Protein AF-A0A6G4ZT87-F1 (afdb_monomer_lite)

Structure (mmCIF, N/CA/C/O backbone):
data_AF-A0A6G4ZT87-F1
#
_entry.id   AF-A0A6G4ZT87-F1
#
loop_
_atom_site.group_PDB
_atom_site.id
_atom_site.type_symbol
_atom_site.label_atom_id
_atom_site.label_alt_id
_atom_site.label_comp_id
_atom_site.label_asym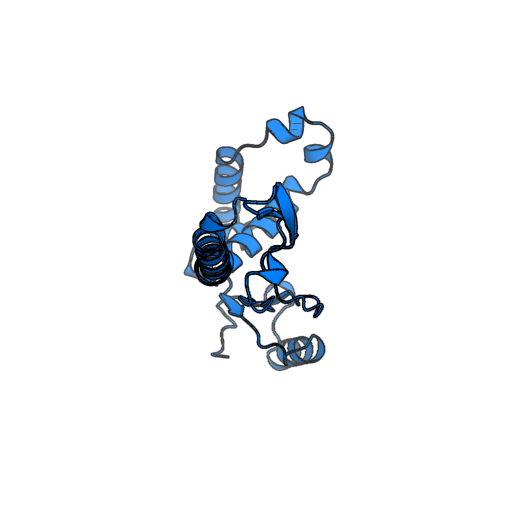_id
_atom_site.label_entity_id
_atom_site.label_seq_id
_atom_site.pdbx_PDB_ins_code
_atom_site.Cartn_x
_atom_site.Cartn_y
_atom_site.Cartn_z
_atom_site.occupancy
_atom_site.B_iso_or_equiv
_atom_site.auth_seq_id
_atom_site.auth_comp_id
_atom_site.auth_asym_id
_atom_site.auth_atom_id
_atom_site.pdbx_PDB_model_num
ATOM 1 N N . VAL A 1 1 ? 19.384 3.084 -23.681 1.00 91.00 1 VAL A N 1
ATOM 2 C CA . VAL A 1 1 ? 19.737 1.640 -23.726 1.00 91.00 1 VAL A CA 1
ATOM 3 C C . VAL A 1 1 ? 20.223 1.315 -25.130 1.00 91.00 1 VAL A C 1
ATOM 5 O O . VAL A 1 1 ? 19.782 1.986 -26.050 1.00 91.00 1 VAL A O 1
ATOM 8 N N . GLU A 1 2 ? 21.162 0.391 -25.319 1.00 93.62 2 GLU A N 1
ATOM 9 C CA . GLU A 1 2 ? 21.566 -0.027 -26.675 1.00 93.62 2 GLU A CA 1
ATOM 10 C C . GLU A 1 2 ? 20.474 -0.873 -27.343 1.00 93.62 2 GLU A C 1
ATOM 12 O O . GLU A 1 2 ? 19.731 -1.564 -26.649 1.00 93.62 2 GLU A O 1
ATOM 17 N N . GLU A 1 3 ? 20.384 -0.851 -28.677 1.00 91.56 3 GLU A N 1
ATOM 18 C CA . GLU A 1 3 ? 19.342 -1.572 -29.435 1.00 91.56 3 GLU A CA 1
ATOM 19 C C . GLU A 1 3 ? 19.207 -3.061 -29.054 1.00 91.56 3 GLU A C 1
ATOM 21 O O . GLU A 1 3 ? 18.096 -3.557 -28.889 1.00 91.56 3 GLU A O 1
ATOM 26 N N . ASN A 1 4 ? 20.320 -3.756 -28.794 1.00 92.12 4 ASN A N 1
ATOM 27 C CA . ASN A 1 4 ? 20.319 -5.180 -28.432 1.00 92.12 4 ASN A CA 1
ATOM 28 C C . ASN A 1 4 ? 19.741 -5.457 -27.027 1.00 92.12 4 ASN A C 1
ATOM 30 O O . ASN A 1 4 ? 19.467 -6.604 -26.686 1.00 92.12 4 ASN A O 1
ATOM 34 N N . GLY A 1 5 ? 19.568 -4.424 -26.197 1.00 93.25 5 GLY A N 1
ATOM 35 C CA . GLY A 1 5 ? 19.014 -4.532 -24.846 1.00 93.25 5 GLY A CA 1
ATOM 36 C C . GLY A 1 5 ? 17.486 -4.456 -24.780 1.00 93.25 5 GLY A C 1
ATOM 37 O O . GLY A 1 5 ? 16.936 -4.543 -23.681 1.00 93.25 5 GLY A O 1
ATOM 38 N N . ILE A 1 6 ? 16.795 -4.284 -25.916 1.00 92.25 6 ILE A N 1
ATOM 39 C CA . ILE A 1 6 ? 15.341 -4.058 -25.955 1.00 92.25 6 ILE A CA 1
ATOM 40 C C . ILE A 1 6 ? 14.557 -5.198 -25.286 1.00 92.25 6 ILE A C 1
ATOM 42 O O . ILE A 1 6 ? 13.714 -4.932 -24.432 1.00 92.25 6 ILE A O 1
ATOM 46 N N . ALA A 1 7 ? 14.920 -6.456 -25.557 1.00 92.31 7 ALA A N 1
ATOM 47 C CA . ALA A 1 7 ? 14.261 -7.631 -24.982 1.00 92.31 7 ALA A CA 1
ATOM 48 C C . ALA A 1 7 ? 14.392 -7.684 -23.447 1.00 92.31 7 ALA A C 1
ATOM 50 O O . ALA A 1 7 ? 13.459 -8.062 -22.737 1.00 92.31 7 ALA A O 1
ATOM 51 N N . SER A 1 8 ? 15.528 -7.240 -22.902 1.00 95.00 8 SER A N 1
ATOM 52 C CA . SER A 1 8 ? 15.719 -7.132 -21.451 1.00 95.00 8 SER A CA 1
ATOM 53 C C . SER A 1 8 ? 14.843 -6.032 -20.846 1.00 95.00 8 SER A C 1
ATOM 55 O O . SER A 1 8 ? 14.293 -6.205 -19.757 1.00 95.00 8 SER A O 1
ATOM 57 N N . CYS A 1 9 ? 14.673 -4.905 -21.544 1.00 93.69 9 CYS A N 1
ATOM 58 C CA . CYS A 1 9 ? 13.767 -3.837 -21.115 1.00 93.69 9 CYS A CA 1
ATOM 59 C C . CYS A 1 9 ? 12.300 -4.280 -21.138 1.00 93.69 9 CYS A C 1
ATOM 61 O O . CYS A 1 9 ? 11.551 -3.971 -20.211 1.00 93.69 9 CYS A O 1
ATOM 63 N N . GLU A 1 10 ? 11.899 -5.028 -22.160 1.00 92.69 10 GLU A N 1
ATOM 64 C CA . GLU A 1 10 ? 10.576 -5.642 -22.272 1.00 92.69 10 GLU A CA 1
ATOM 65 C C . GLU A 1 10 ? 10.291 -6.607 -21.117 1.00 92.69 10 GLU A C 1
ATOM 67 O O . GLU A 1 10 ? 9.264 -6.492 -20.438 1.00 92.69 10 GLU A O 1
ATOM 72 N N . ALA A 1 11 ? 11.234 -7.508 -20.832 1.00 94.25 11 ALA A N 1
ATOM 73 C CA . ALA A 1 11 ? 11.142 -8.425 -19.703 1.00 94.25 11 ALA A CA 1
ATOM 74 C C . ALA A 1 11 ? 11.025 -7.674 -18.366 1.00 94.25 11 ALA A C 1
ATOM 76 O O . ALA A 1 11 ? 10.188 -8.020 -17.530 1.00 94.25 11 ALA A O 1
ATOM 77 N N . LEU A 1 12 ? 11.805 -6.603 -18.176 1.00 93.06 12 LEU A N 1
ATOM 78 C CA . LEU A 1 12 ? 11.729 -5.754 -16.986 1.00 93.06 12 LEU A CA 1
ATOM 79 C C . LEU A 1 12 ? 10.366 -5.055 -16.857 1.00 93.06 12 LEU A C 1
ATOM 81 O O . LEU A 1 12 ? 9.800 -5.008 -15.761 1.00 93.06 12 LEU A O 1
ATOM 85 N N . LEU A 1 13 ? 9.818 -4.531 -17.957 1.00 91.56 13 LEU A N 1
ATOM 86 C CA . LEU A 1 13 ? 8.506 -3.882 -17.976 1.00 91.56 13 LEU A CA 1
ATOM 87 C C . LEU A 1 13 ? 7.399 -4.867 -17.557 1.00 91.56 13 LEU A C 1
ATOM 89 O O . LEU A 1 13 ? 6.567 -4.538 -16.704 1.00 91.56 13 LEU A O 1
ATOM 93 N N . LEU A 1 14 ? 7.430 -6.095 -18.085 1.00 92.25 14 LEU A N 1
ATOM 94 C CA . LEU A 1 14 ? 6.513 -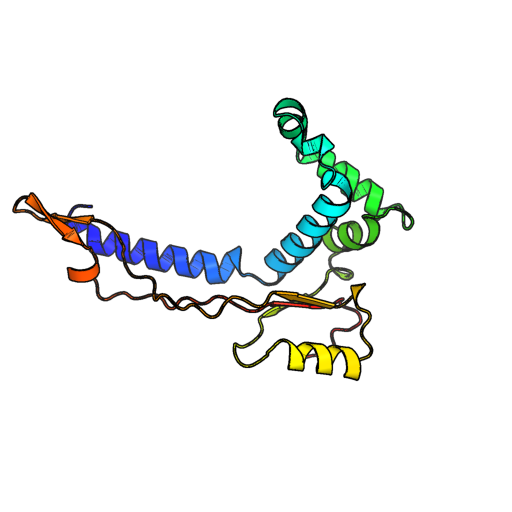7.171 -17.699 1.00 92.25 14 LEU A CA 1
ATOM 95 C C . LEU A 1 14 ? 6.689 -7.588 -16.233 1.00 92.25 14 LEU A C 1
ATOM 97 O O . LEU A 1 14 ? 5.702 -7.694 -15.501 1.00 92.25 14 LEU A O 1
ATOM 101 N N . ALA A 1 15 ? 7.929 -7.766 -15.773 1.00 94.31 15 ALA A N 1
ATOM 102 C CA . ALA A 1 15 ? 8.224 -8.103 -14.382 1.00 94.31 15 ALA A CA 1
ATOM 103 C C . ALA A 1 15 ? 7.669 -7.041 -13.418 1.00 94.31 15 ALA A C 1
ATOM 105 O O . ALA A 1 15 ? 6.982 -7.374 -12.448 1.00 94.31 15 ALA A O 1
ATOM 106 N N . ARG A 1 16 ? 7.869 -5.752 -13.726 1.00 91.00 16 ARG A N 1
ATOM 107 C CA . ARG A 1 16 ? 7.308 -4.633 -12.953 1.00 91.00 16 ARG A CA 1
ATOM 108 C C . ARG A 1 16 ? 5.782 -4.691 -12.893 1.00 91.00 16 ARG A C 1
ATOM 110 O O . ARG A 1 16 ? 5.206 -4.483 -11.824 1.00 91.00 16 ARG A O 1
ATOM 117 N N . HIS A 1 17 ? 5.116 -4.992 -14.008 1.00 90.06 17 HIS A N 1
ATOM 118 C CA . HIS A 1 17 ? 3.661 -5.146 -14.024 1.00 90.06 17 HIS A CA 1
ATOM 119 C C . HIS A 1 17 ? 3.187 -6.293 -13.128 1.00 90.06 17 HIS A C 1
ATOM 121 O O . HIS A 1 17 ? 2.244 -6.117 -12.349 1.00 90.06 17 HIS A O 1
ATOM 127 N N . PHE A 1 18 ? 3.845 -7.452 -13.190 1.00 91.56 18 PHE A N 1
ATOM 128 C CA . PHE A 1 18 ? 3.479 -8.579 -12.340 1.00 91.56 18 PHE A CA 1
ATOM 129 C C . PHE A 1 18 ? 3.724 -8.294 -10.859 1.00 91.56 18 PHE A C 1
ATOM 131 O O . PHE A 1 18 ? 2.843 -8.600 -10.058 1.00 91.56 18 PHE A O 1
ATOM 138 N N . MET A 1 19 ? 4.827 -7.637 -10.496 1.00 92.38 19 MET A N 1
ATOM 139 C CA . MET A 1 19 ? 5.080 -7.195 -9.118 1.00 92.38 19 MET A CA 1
ATOM 140 C C . MET A 1 19 ? 3.986 -6.248 -8.619 1.00 92.38 19 MET A C 1
ATOM 142 O O . MET A 1 19 ? 3.417 -6.472 -7.547 1.00 92.38 19 MET A O 1
ATOM 146 N N . GLN A 1 20 ? 3.604 -5.254 -9.431 1.00 88.94 20 GLN A N 1
ATOM 147 C CA . GLN A 1 20 ? 2.492 -4.362 -9.103 1.00 88.94 20 GLN A CA 1
ATOM 148 C C . GLN A 1 20 ? 1.206 -5.142 -8.856 1.00 88.94 20 GLN A C 1
ATOM 150 O O . GLN A 1 20 ? 0.544 -4.936 -7.843 1.00 88.94 20 GLN A O 1
ATOM 155 N N . ARG A 1 21 ? 0.852 -6.063 -9.751 1.00 87.75 21 ARG A N 1
ATOM 156 C CA . ARG A 1 21 ? -0.409 -6.802 -9.669 1.00 87.75 21 ARG A CA 1
ATOM 157 C C . ARG A 1 21 ? -0.439 -7.838 -8.542 1.00 87.75 21 ARG A C 1
ATOM 159 O O . ARG A 1 21 ? -1.502 -8.046 -7.962 1.00 87.75 21 ARG A O 1
ATOM 166 N N . ARG A 1 22 ? 0.671 -8.535 -8.291 1.00 90.44 22 ARG A N 1
ATOM 167 C CA . ARG A 1 22 ? 0.730 -9.710 -7.405 1.00 90.44 22 ARG A CA 1
ATOM 168 C C . ARG A 1 22 ? 1.182 -9.383 -5.989 1.00 90.44 22 ARG A C 1
ATOM 170 O O . ARG A 1 22 ? 0.730 -10.059 -5.077 1.00 90.44 22 ARG A O 1
ATOM 177 N N . VAL A 1 23 ? 2.039 -8.378 -5.817 1.00 91.50 23 VAL A N 1
ATOM 178 C CA . VAL A 1 23 ? 2.614 -8.020 -4.514 1.00 91.50 23 VAL A CA 1
ATOM 179 C C . VAL A 1 23 ? 1.991 -6.723 -4.009 1.00 91.50 23 VAL A C 1
ATOM 181 O O . VAL A 1 23 ? 1.288 -6.729 -3.003 1.00 91.50 23 VAL A O 1
ATOM 184 N N . TYR A 1 24 ? 2.161 -5.617 -4.738 1.00 88.94 24 TYR A N 1
ATOM 185 C CA . TYR A 1 24 ? 1.735 -4.297 -4.250 1.00 88.94 24 TYR A CA 1
ATOM 186 C C . TYR A 1 24 ? 0.212 -4.108 -4.233 1.00 88.94 24 TYR A C 1
ATOM 188 O O . TYR A 1 24 ? -0.323 -3.389 -3.395 1.00 88.94 24 TYR A O 1
ATOM 196 N N . GLN A 1 25 ? -0.503 -4.761 -5.149 1.00 89.56 25 GLN A N 1
ATOM 197 C CA . GLN A 1 25 ? -1.969 -4.762 -5.214 1.00 89.56 25 GLN A CA 1
ATOM 198 C C . GLN A 1 25 ? -2.576 -6.025 -4.589 1.00 89.56 25 GLN A C 1
ATOM 200 O O . GLN A 1 25 ? -3.718 -6.375 -4.895 1.00 89.56 25 GLN A O 1
ATOM 205 N N . TYR A 1 26 ? -1.825 -6.739 -3.748 1.00 92.56 26 TYR A N 1
ATOM 206 C CA . TYR A 1 26 ? -2.366 -7.877 -3.019 1.00 92.56 26 TYR A CA 1
ATOM 207 C C . TYR A 1 26 ? -3.366 -7.391 -1.952 1.00 92.56 26 TYR A C 1
ATOM 209 O O . TYR A 1 26 ? -3.011 -6.504 -1.170 1.00 92.56 26 TYR A O 1
ATOM 217 N N . PRO A 1 27 ? -4.588 -7.957 -1.872 1.00 93.06 27 PRO A N 1
ATOM 218 C CA . PRO A 1 27 ? -5.626 -7.528 -0.931 1.00 93.06 27 PRO A CA 1
ATOM 219 C C . PRO A 1 27 ? -5.143 -7.359 0.510 1.00 93.06 27 PRO A C 1
ATOM 221 O O . PRO A 1 27 ? -5.359 -6.324 1.133 1.00 93.06 27 PRO A O 1
ATOM 224 N N . THR A 1 28 ? -4.410 -8.340 1.036 1.00 93.06 28 THR A N 1
ATOM 225 C CA . THR A 1 28 ? -3.926 -8.272 2.417 1.00 93.06 28 THR A CA 1
ATOM 226 C C . THR A 1 28 ? -2.938 -7.125 2.618 1.00 93.06 28 THR A C 1
ATOM 228 O O . THR A 1 28 ? -3.036 -6.423 3.619 1.00 93.06 28 THR A O 1
ATOM 231 N N . ALA A 1 29 ? -2.024 -6.896 1.668 1.00 93.50 29 ALA A N 1
ATOM 232 C CA . ALA A 1 29 ? -1.074 -5.786 1.742 1.00 93.50 29 ALA A CA 1
ATOM 233 C C . ALA A 1 29 ? -1.802 -4.434 1.708 1.00 93.50 29 ALA A C 1
ATOM 235 O O . ALA A 1 29 ? -1.484 -3.545 2.490 1.00 93.50 29 ALA A O 1
ATOM 236 N N . ARG A 1 30 ? -2.840 -4.309 0.872 1.00 94.31 30 ARG A N 1
ATOM 237 C CA . ARG A 1 30 ? -3.685 -3.109 0.800 1.00 94.31 30 ARG A CA 1
ATOM 238 C C . ARG A 1 30 ? -4.436 -2.849 2.102 1.00 94.31 30 ARG A C 1
ATOM 240 O O . ARG A 1 30 ? -4.432 -1.717 2.563 1.00 94.31 30 ARG A O 1
ATOM 247 N N . ALA A 1 31 ? -5.013 -3.879 2.722 1.00 94.94 31 ALA A N 1
ATOM 248 C CA . ALA A 1 31 ? -5.662 -3.748 4.027 1.00 94.94 31 ALA A CA 1
ATOM 249 C C . ALA A 1 31 ? -4.681 -3.290 5.123 1.00 94.94 31 ALA A C 1
ATOM 251 O O . ALA A 1 31 ? -5.015 -2.424 5.927 1.00 94.94 31 ALA A O 1
ATOM 252 N N . TYR A 1 32 ? -3.451 -3.820 5.129 1.00 95.25 32 TYR A N 1
ATOM 253 C CA . TYR A 1 32 ? -2.397 -3.352 6.034 1.00 95.25 32 TYR A CA 1
ATOM 254 C C . TYR A 1 32 ? -2.040 -1.885 5.788 1.00 95.25 32 TYR A C 1
ATOM 256 O O . TYR A 1 32 ? -2.030 -1.101 6.731 1.00 95.25 32 TYR A O 1
ATOM 264 N N . SER A 1 33 ? -1.782 -1.498 4.535 1.00 95.56 33 SER A N 1
ATOM 265 C CA . SER A 1 33 ? -1.477 -0.106 4.192 1.00 95.56 33 SER A CA 1
ATOM 266 C C . SER A 1 33 ? -2.618 0.842 4.562 1.00 95.56 33 SER A C 1
ATOM 268 O O . SER A 1 33 ? -2.347 1.930 5.054 1.00 95.56 33 SER A O 1
ATOM 270 N N . PHE A 1 34 ? -3.872 0.423 4.376 1.00 95.88 34 PHE A N 1
ATOM 271 C CA . PHE A 1 34 ? -5.057 1.196 4.746 1.00 95.88 34 PHE A CA 1
ATOM 272 C C . PHE A 1 34 ? -5.105 1.495 6.250 1.00 95.88 34 PHE A C 1
ATOM 274 O O . PHE A 1 34 ? -5.173 2.660 6.641 1.00 95.88 34 PHE A O 1
ATOM 281 N N . HIS A 1 35 ? -5.007 0.466 7.097 1.00 96.56 35 HIS A N 1
ATOM 282 C CA . HIS A 1 35 ? -5.018 0.664 8.549 1.00 96.56 35 HIS A CA 1
ATOM 283 C C . HIS A 1 35 ? -3.771 1.396 9.044 1.00 96.56 35 HIS A C 1
ATOM 285 O O . HIS A 1 35 ? -3.872 2.248 9.920 1.00 96.56 35 HIS A O 1
ATOM 291 N N . MET A 1 36 ? -2.600 1.110 8.466 1.00 96.75 36 MET A N 1
ATOM 292 C CA . MET A 1 36 ? -1.362 1.787 8.847 1.00 96.75 36 MET A CA 1
ATOM 293 C C . MET A 1 36 ? -1.425 3.278 8.515 1.00 96.75 36 MET A C 1
ATOM 295 O O . MET A 1 36 ? -1.098 4.091 9.367 1.00 96.75 36 MET A O 1
ATOM 299 N N . ALA A 1 37 ? -1.895 3.660 7.324 1.00 95.50 37 ALA A N 1
ATOM 300 C CA . ALA A 1 37 ? -2.029 5.068 6.953 1.00 95.50 37 ALA A CA 1
ATOM 301 C C . ALA A 1 37 ? -2.955 5.825 7.917 1.00 95.50 37 ALA A C 1
ATOM 303 O O . ALA A 1 37 ? -2.598 6.898 8.392 1.00 95.50 37 ALA A O 1
ATOM 304 N N . ARG A 1 38 ? -4.106 5.238 8.270 1.00 95.25 38 ARG A N 1
ATOM 305 C CA . ARG A 1 38 ? -5.034 5.819 9.251 1.00 95.25 38 ARG A CA 1
ATOM 306 C C . ARG A 1 38 ? -4.429 5.922 10.648 1.00 95.25 38 ARG A C 1
ATOM 308 O O . ARG A 1 38 ? -4.555 6.957 11.291 1.00 95.25 38 ARG A O 1
ATOM 315 N N . PHE A 1 39 ? -3.763 4.865 11.110 1.00 96.12 39 PHE A N 1
ATOM 316 C CA . PHE A 1 39 ? -3.085 4.858 12.404 1.00 96.12 39 PHE A CA 1
ATOM 317 C C . PHE A 1 39 ? -2.014 5.951 12.478 1.00 96.12 39 PHE A C 1
ATOM 319 O O . PHE A 1 39 ? -1.939 6.680 13.467 1.00 96.12 39 PHE A O 1
ATOM 326 N N . MET A 1 40 ? -1.230 6.092 11.405 1.00 95.31 40 MET A N 1
ATOM 327 C CA . MET A 1 40 ? -0.206 7.122 11.294 1.00 95.31 40 MET A CA 1
ATOM 328 C C . MET A 1 40 ? -0.812 8.525 11.276 1.00 95.31 40 MET A C 1
ATOM 330 O O . MET A 1 40 ? -0.327 9.386 11.995 1.00 95.31 40 MET A O 1
ATOM 334 N N . GLU A 1 41 ? -1.895 8.749 10.532 1.00 93.94 41 GLU A N 1
ATOM 335 C CA . GLU A 1 41 ? -2.594 10.040 10.495 1.00 93.94 41 GLU A CA 1
ATOM 336 C C . GLU A 1 41 ? -3.135 10.435 11.878 1.00 93.94 41 GLU A C 1
ATOM 338 O O . GLU A 1 41 ? -2.940 11.558 12.333 1.00 93.94 41 GLU A O 1
ATOM 343 N N . ILE A 1 42 ? -3.763 9.495 12.592 1.00 93.75 42 ILE A N 1
ATOM 344 C CA . ILE A 1 42 ? -4.367 9.750 13.907 1.00 93.75 42 ILE A CA 1
ATOM 345 C C . ILE A 1 42 ? -3.319 10.157 14.953 1.00 93.75 42 ILE A C 1
ATOM 347 O O . ILE A 1 42 ? -3.606 11.000 15.801 1.00 93.75 42 ILE A O 1
ATOM 351 N N . LEU A 1 43 ? -2.132 9.542 14.937 1.00 92.25 43 LEU A N 1
ATOM 352 C CA . LEU A 1 43 ? -1.117 9.754 15.980 1.00 92.25 43 LEU A CA 1
ATOM 353 C C . LEU A 1 43 ? 0.005 10.707 15.584 1.00 92.25 43 LEU A C 1
ATOM 355 O O . LEU A 1 43 ? 0.592 11.347 16.453 1.00 92.25 43 LEU A O 1
ATOM 359 N N . TYR A 1 44 ? 0.307 10.791 14.294 1.00 91.12 44 TYR A N 1
ATOM 360 C CA . TYR A 1 44 ? 1.458 11.514 13.764 1.00 91.12 44 TYR A CA 1
ATOM 361 C C . TYR A 1 44 ? 1.081 12.505 12.657 1.00 91.12 44 TYR A C 1
ATOM 363 O O . TYR A 1 44 ? 1.967 13.147 12.104 1.00 91.12 44 TYR A O 1
ATOM 371 N N . GLY A 1 45 ? -0.211 12.676 12.349 1.00 86.69 45 GLY A N 1
ATOM 372 C CA . GLY A 1 45 ? -0.694 13.690 11.404 1.00 86.69 45 GLY A CA 1
ATOM 373 C C . GLY A 1 45 ? -0.570 15.130 11.917 1.00 86.69 45 GLY A C 1
ATOM 374 O O . GLY A 1 45 ? -0.782 16.074 11.159 1.00 86.69 45 GLY A O 1
ATOM 375 N N . ASP A 1 46 ? -0.204 15.325 13.191 1.00 84.12 46 ASP A N 1
ATOM 376 C CA . ASP A 1 46 ? 0.062 16.654 13.743 1.00 84.12 46 ASP A CA 1
ATOM 377 C C . ASP A 1 46 ? 1.244 17.319 13.000 1.00 84.12 46 ASP A C 1
ATOM 379 O O . ASP A 1 46 ? 2.337 16.736 12.933 1.00 84.12 46 ASP A O 1
ATOM 383 N N . PRO A 1 47 ? 1.082 18.562 12.497 1.00 80.94 47 PRO A N 1
ATOM 384 C CA . PRO A 1 47 ? 2.153 19.325 11.861 1.00 80.94 47 PRO A CA 1
ATOM 385 C C . PRO A 1 47 ? 3.447 19.408 12.677 1.00 80.94 47 PRO A C 1
ATOM 387 O O . PRO A 1 47 ? 4.515 19.599 12.100 1.00 80.94 47 PRO A O 1
ATOM 390 N N . LYS A 1 48 ? 3.392 19.243 14.005 1.00 82.25 48 LYS A N 1
ATOM 391 C CA . LYS A 1 48 ? 4.566 19.211 14.881 1.00 82.25 48 LYS A CA 1
ATOM 392 C C . LYS A 1 48 ? 5.601 18.176 14.431 1.00 82.25 48 LYS A C 1
ATOM 394 O O . LYS A 1 48 ? 6.792 18.495 14.447 1.00 82.25 48 LYS A O 1
ATOM 399 N N . TYR A 1 49 ? 5.183 16.992 13.984 1.00 80.62 49 TYR A N 1
ATOM 400 C CA . TYR A 1 49 ? 6.102 15.946 13.507 1.00 80.62 49 TYR A CA 1
ATOM 401 C C . TYR A 1 49 ? 6.796 16.318 12.193 1.00 80.62 49 TYR A C 1
ATOM 403 O O . TYR A 1 49 ? 7.904 15.861 11.924 1.00 80.62 49 TYR A O 1
ATOM 411 N N . PHE A 1 50 ? 6.187 17.215 11.418 1.00 85.94 50 PHE A N 1
ATOM 412 C CA . PHE A 1 50 ? 6.697 17.705 10.137 1.00 85.94 50 PHE A CA 1
ATOM 413 C C . PHE A 1 50 ? 7.226 19.144 10.214 1.00 85.94 50 PHE A C 1
ATOM 415 O O . PHE A 1 50 ? 7.531 19.751 9.190 1.00 85.94 50 PHE A O 1
ATOM 422 N N . SER A 1 51 ? 7.337 19.706 11.422 1.00 89.19 51 SER A N 1
ATOM 423 C CA . SER A 1 51 ? 7.745 21.101 11.628 1.00 89.19 51 SER A CA 1
ATOM 424 C C . SER A 1 51 ? 9.254 21.318 11.479 1.00 89.19 51 SER A C 1
ATOM 426 O O . SER A 1 51 ? 9.685 22.439 11.213 1.00 89.19 51 SER A O 1
ATOM 428 N N . SER A 1 52 ? 10.057 20.258 11.613 1.00 92.44 52 SER A N 1
ATOM 429 C CA . SER A 1 52 ? 11.498 20.276 11.368 1.00 92.44 52 SER A CA 1
ATOM 430 C C . SER A 1 52 ? 11.986 18.920 10.855 1.00 92.44 52 SER A C 1
ATOM 432 O O . SER A 1 52 ? 11.331 17.889 11.041 1.00 92.44 52 SER A O 1
ATOM 434 N N . VAL A 1 53 ? 13.157 18.917 10.216 1.00 93.38 53 VAL A N 1
ATOM 435 C CA . VAL A 1 53 ? 13.795 17.690 9.721 1.00 93.38 53 VAL A CA 1
ATOM 436 C C . VAL A 1 53 ? 14.185 16.778 10.885 1.00 93.38 53 VAL A C 1
ATOM 438 O O . VAL A 1 53 ? 14.038 15.565 10.789 1.00 93.38 53 VAL A O 1
ATOM 441 N N . GLU A 1 54 ? 14.627 17.346 12.004 1.00 93.62 54 GLU A N 1
ATOM 442 C CA . GLU A 1 54 ? 15.030 16.614 13.206 1.00 93.62 54 GLU A CA 1
ATOM 443 C C . GLU A 1 54 ? 13.848 15.864 13.824 1.00 93.62 54 GLU A C 1
ATOM 445 O O . GLU A 1 54 ? 13.988 14.694 14.175 1.00 93.62 54 GLU A O 1
ATOM 450 N N . ASN A 1 55 ? 12.671 16.497 13.895 1.00 89.06 55 ASN A N 1
ATOM 451 C CA . ASN A 1 55 ? 11.454 15.842 14.378 1.00 89.06 55 ASN A CA 1
ATOM 452 C C . ASN A 1 55 ? 11.060 14.674 13.470 1.00 89.06 55 ASN A C 1
ATOM 454 O O . ASN A 1 55 ? 10.761 13.589 13.965 1.00 89.06 55 ASN A O 1
ATOM 458 N N . TYR A 1 56 ? 11.131 14.861 12.152 1.00 89.75 56 TYR A N 1
ATOM 459 C CA . TYR A 1 56 ? 10.835 13.796 11.198 1.00 89.75 56 TYR A CA 1
ATOM 460 C C . TYR A 1 56 ? 11.828 12.627 11.308 1.00 89.75 56 TYR A C 1
ATOM 462 O O . TYR A 1 56 ? 11.420 11.472 11.370 1.00 89.75 56 TYR A O 1
ATOM 470 N N . LEU A 1 57 ? 13.132 12.916 11.386 1.00 91.31 57 LEU A N 1
ATOM 471 C CA . LEU A 1 57 ? 14.185 11.901 11.510 1.00 91.31 57 LEU A CA 1
ATOM 472 C C . LEU A 1 57 ? 14.188 11.193 12.867 1.00 91.31 57 LEU A C 1
ATOM 474 O O . LEU A 1 57 ? 14.713 10.086 12.964 1.00 91.31 57 LEU A O 1
ATOM 478 N N . SER A 1 58 ? 13.626 11.816 13.905 1.00 88.69 58 SER A N 1
ATOM 479 C CA . SER A 1 58 ? 13.475 11.171 15.209 1.00 88.69 58 SER A CA 1
ATOM 480 C C . SER A 1 58 ? 12.471 10.020 15.181 1.00 88.69 58 SER A C 1
ATOM 482 O O . SER A 1 58 ? 12.582 9.116 16.001 1.00 88.69 58 SER A O 1
ATOM 484 N N . MET A 1 59 ? 11.535 10.016 14.223 1.00 90.00 59 MET A N 1
ATOM 485 C CA . MET A 1 59 ? 10.545 8.954 14.105 1.00 90.00 59 MET A CA 1
ATOM 486 C C . MET A 1 59 ? 11.179 7.674 13.578 1.00 90.00 59 MET A C 1
ATOM 488 O O . MET A 1 59 ? 11.785 7.641 12.505 1.00 90.00 59 MET A O 1
ATOM 492 N N . SER A 1 60 ? 10.960 6.584 14.301 1.00 91.69 60 SER A N 1
ATOM 493 C CA . SER A 1 60 ? 11.476 5.274 13.925 1.00 91.69 60 SER A CA 1
ATOM 494 C C . SER A 1 60 ? 10.399 4.193 13.961 1.00 91.69 60 SER A C 1
ATOM 496 O O . SER A 1 60 ? 9.406 4.273 14.685 1.00 91.69 60 SER A O 1
ATOM 498 N N . GLU A 1 61 ? 10.598 3.135 13.175 1.00 94.00 61 GLU A N 1
ATOM 499 C CA . GLU A 1 61 ? 9.674 1.999 13.141 1.00 94.00 61 GLU A CA 1
ATOM 500 C C . GLU A 1 61 ? 9.445 1.360 14.529 1.00 94.00 61 GLU A C 1
ATOM 502 O O . GLU A 1 61 ? 8.285 1.117 14.871 1.00 94.00 61 GLU A O 1
ATOM 507 N N . PRO A 1 62 ? 10.470 1.137 15.382 1.00 95.94 62 PRO A N 1
ATOM 508 C CA . PRO A 1 62 ? 10.256 0.568 16.714 1.00 95.94 62 PRO A CA 1
ATOM 509 C C . PRO A 1 62 ? 9.314 1.396 17.598 1.00 95.94 62 PRO A C 1
ATOM 511 O O . PRO A 1 62 ? 8.523 0.829 18.355 1.00 95.94 62 PRO A O 1
ATOM 514 N N . GLU A 1 63 ? 9.363 2.725 17.499 1.00 93.25 63 GLU A N 1
ATOM 515 C CA . GLU A 1 63 ? 8.467 3.612 18.247 1.00 93.25 63 GLU A CA 1
ATOM 516 C C . GLU A 1 63 ? 7.021 3.462 17.781 1.00 93.25 63 GLU A C 1
ATOM 518 O O . GLU A 1 63 ? 6.119 3.348 18.614 1.00 93.25 63 GLU A O 1
ATOM 523 N N . VAL A 1 64 ? 6.807 3.386 16.464 1.00 94.50 64 VAL A N 1
ATOM 524 C CA . VAL A 1 64 ? 5.483 3.152 15.872 1.00 94.50 64 VAL A CA 1
ATOM 525 C C . VAL A 1 64 ? 4.938 1.788 16.297 1.00 94.50 64 VAL A C 1
ATOM 527 O O . VAL A 1 64 ? 3.781 1.689 16.704 1.00 94.50 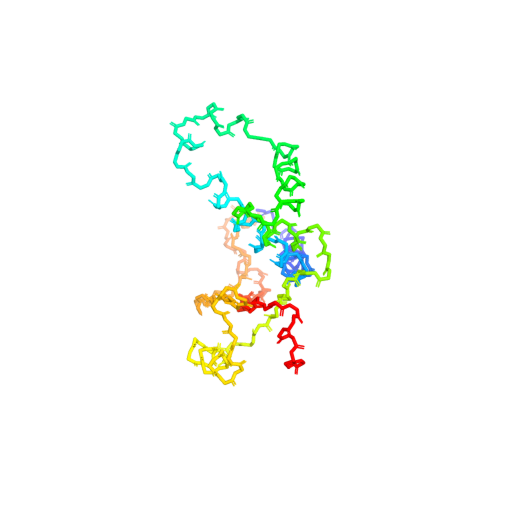64 VAL A O 1
ATOM 530 N N . LEU A 1 65 ? 5.764 0.737 16.283 1.00 95.81 65 LEU A N 1
ATOM 531 C CA . LEU A 1 65 ? 5.359 -0.599 16.733 1.00 95.81 65 LEU A CA 1
ATOM 532 C C . LEU A 1 65 ? 4.993 -0.617 18.226 1.00 95.81 65 LEU A C 1
ATOM 534 O O . LEU A 1 65 ? 3.995 -1.228 18.612 1.00 95.81 65 LEU A O 1
ATOM 538 N N . CYS A 1 66 ? 5.751 0.091 19.067 1.00 95.69 66 CYS A N 1
ATOM 539 C CA . CYS A 1 66 ? 5.444 0.240 20.489 1.00 95.69 66 CYS A CA 1
ATOM 540 C C . CYS A 1 66 ? 4.130 1.009 20.711 1.00 95.69 66 CYS A C 1
ATOM 542 O O . CYS A 1 66 ? 3.289 0.585 21.508 1.00 95.69 66 CYS A O 1
ATOM 544 N N . ALA A 1 67 ? 3.914 2.106 19.978 1.00 95.12 67 ALA A N 1
ATOM 545 C CA . ALA A 1 67 ? 2.666 2.865 20.011 1.00 95.12 67 ALA A CA 1
ATOM 546 C C . ALA A 1 67 ? 1.471 2.012 19.561 1.00 95.12 67 ALA A C 1
ATOM 548 O O . ALA A 1 67 ? 0.420 2.035 20.199 1.00 95.12 67 ALA A O 1
ATOM 549 N N . MET A 1 68 ? 1.647 1.198 18.518 1.00 96.62 68 MET A N 1
ATOM 550 C CA . MET A 1 68 ? 0.630 0.269 18.027 1.00 96.62 68 MET A CA 1
ATOM 551 C C . MET A 1 68 ? 0.274 -0.788 19.079 1.00 96.62 68 MET A C 1
ATOM 553 O O . MET A 1 68 ? -0.905 -1.037 19.325 1.00 96.62 68 MET A O 1
ATOM 557 N N . GLN A 1 69 ? 1.267 -1.358 19.767 1.00 96.25 69 GLN A N 1
ATOM 558 C CA . GLN A 1 69 ? 1.026 -2.329 20.836 1.00 96.25 69 GLN A CA 1
ATOM 559 C C . GLN A 1 69 ? 0.274 -1.710 22.026 1.00 96.25 69 GLN A C 1
ATOM 561 O O . GLN A 1 69 ? -0.624 -2.343 22.585 1.00 96.25 69 GLN A O 1
ATOM 566 N N . LYS A 1 70 ? 0.607 -0.467 22.403 1.00 96.50 70 LYS A N 1
ATOM 567 C CA . LYS A 1 70 ? -0.115 0.286 23.443 1.00 96.50 70 LYS A CA 1
ATOM 568 C C . LYS A 1 70 ? -1.562 0.549 23.032 1.00 96.50 70 LYS A C 1
ATOM 570 O O . LYS A 1 70 ? -2.472 0.220 23.785 1.00 96.50 70 LYS A O 1
ATOM 575 N N . ALA A 1 71 ? -1.769 1.062 21.819 1.00 97.31 71 ALA A N 1
ATOM 576 C CA . ALA A 1 71 ? -3.092 1.356 21.279 1.00 97.31 71 ALA A CA 1
ATOM 577 C C . ALA A 1 71 ? -3.981 0.108 21.193 1.00 97.31 71 ALA A C 1
ATOM 579 O O . ALA A 1 71 ? -5.167 0.172 21.493 1.00 97.31 71 ALA A O 1
ATOM 580 N N . GLN A 1 72 ? -3.423 -1.049 20.828 1.00 96.44 72 GLN A N 1
ATOM 581 C CA . GLN A 1 72 ? -4.175 -2.305 20.799 1.00 96.44 72 GLN A CA 1
ATOM 582 C C . GLN A 1 72 ? -4.700 -2.707 22.185 1.00 96.44 72 GLN A C 1
ATOM 584 O O . GLN A 1 72 ? -5.797 -3.252 22.286 1.00 96.44 72 GLN A O 1
ATOM 589 N N . ASN A 1 73 ? -3.926 -2.462 23.241 1.00 96.19 73 ASN A N 1
ATOM 590 C CA . ASN A 1 73 ? -4.268 -2.888 24.597 1.00 96.19 73 ASN A CA 1
ATOM 591 C C . ASN A 1 73 ? -5.186 -1.901 25.336 1.00 96.19 73 ASN A C 1
ATOM 593 O O . ASN A 1 73 ? -5.725 -2.252 26.382 1.00 96.19 73 ASN A O 1
ATOM 597 N N . ASP A 1 74 ? -5.388 -0.700 24.793 1.00 97.19 74 ASP A N 1
ATOM 598 C CA . ASP A 1 74 ? -6.254 0.333 25.359 1.00 97.19 74 ASP A CA 1
ATOM 599 C C . ASP A 1 74 ? -7.431 0.642 24.413 1.00 97.19 74 ASP A C 1
ATOM 601 O O . ASP A 1 74 ? -7.253 1.361 23.428 1.00 97.19 74 ASP A O 1
ATOM 605 N N . PRO A 1 75 ? -8.648 0.138 24.700 1.00 95.69 75 PRO A N 1
ATOM 606 C CA . PRO A 1 75 ? -9.843 0.414 23.899 1.00 95.69 75 PRO A CA 1
ATOM 607 C C . PRO A 1 75 ? -10.233 1.893 23.799 1.00 95.69 75 PRO A C 1
ATOM 609 O O . PRO A 1 75 ? -10.981 2.255 22.893 1.00 95.69 75 PRO A O 1
ATOM 612 N N . SER A 1 76 ? -9.769 2.737 24.727 1.00 96.75 76 SER A N 1
ATOM 613 C CA . SER A 1 76 ? -10.039 4.178 24.715 1.00 96.75 76 SER A CA 1
ATOM 614 C C . SER A 1 76 ? -9.058 4.963 23.842 1.00 96.75 76 SER A C 1
ATOM 616 O O . SER A 1 76 ? -9.311 6.124 23.515 1.00 96.75 76 SER A O 1
ATOM 618 N N . HIS A 1 77 ? -7.959 4.331 23.422 1.00 96.75 77 HIS A N 1
ATOM 619 C CA . HIS A 1 77 ? -6.941 4.971 22.608 1.00 96.75 77 HIS A CA 1
ATOM 620 C C . HIS A 1 77 ? -7.486 5.297 21.206 1.00 96.75 77 HIS A C 1
ATOM 622 O O . HIS A 1 77 ? -8.075 4.428 20.557 1.00 96.75 77 HIS A O 1
ATOM 628 N N . PRO A 1 78 ? -7.241 6.502 20.660 1.00 94.44 78 PRO A N 1
ATOM 629 C CA . PRO A 1 78 ? -7.812 6.911 19.372 1.00 94.44 78 PRO A CA 1
ATOM 630 C C . PRO A 1 78 ? -7.382 6.001 18.208 1.00 94.44 78 PRO A C 1
ATOM 632 O O . PRO A 1 78 ? -8.168 5.719 17.310 1.00 94.44 78 PRO A O 1
ATOM 635 N N . GLY A 1 79 ? -6.155 5.473 18.253 1.00 95.12 79 GLY A N 1
ATOM 636 C CA . GLY A 1 79 ? -5.642 4.506 17.274 1.00 95.12 79 GLY A CA 1
ATOM 637 C C . GLY A 1 79 ? -6.043 3.040 17.510 1.00 95.12 79 GLY A C 1
ATOM 638 O O . GLY A 1 79 ? -5.537 2.170 16.803 1.00 95.12 79 GLY A O 1
ATOM 639 N N . HIS A 1 80 ? -6.891 2.728 18.502 1.00 96.38 80 HIS A N 1
ATOM 640 C CA . HIS A 1 80 ? -7.178 1.346 18.914 1.00 96.38 80 HIS A CA 1
ATOM 641 C C . HIS A 1 80 ? -7.717 0.475 17.774 1.00 96.38 80 HIS A C 1
ATOM 643 O O . HIS A 1 80 ? -7.230 -0.634 17.565 1.00 96.38 80 HIS A O 1
ATOM 649 N N . GLN A 1 81 ? -8.703 0.969 17.016 1.00 94.12 81 GLN A N 1
ATOM 650 C CA . GLN A 1 81 ? -9.347 0.194 15.948 1.00 94.12 81 GLN A CA 1
ATOM 651 C C . GLN A 1 81 ? -8.341 -0.231 14.867 1.00 94.12 81 GLN A C 1
ATOM 653 O O . GLN A 1 81 ? -8.310 -1.398 14.462 1.00 94.12 81 GLN A O 1
ATOM 658 N N . ASP A 1 82 ? -7.506 0.705 14.417 1.00 96.38 82 ASP A N 1
ATOM 659 C CA . ASP A 1 82 ? -6.511 0.455 13.377 1.00 96.38 82 ASP A CA 1
ATOM 660 C C . ASP A 1 82 ? -5.360 -0.417 13.908 1.00 96.38 82 ASP A C 1
ATOM 662 O O . ASP A 1 82 ? -4.995 -1.400 13.264 1.00 96.38 82 ASP A O 1
ATOM 666 N N . ALA A 1 83 ? -4.871 -0.170 15.130 1.00 97.06 83 ALA A N 1
ATOM 667 C CA . ALA A 1 83 ? -3.864 -1.019 15.775 1.00 97.06 83 ALA A CA 1
ATOM 668 C C . ALA A 1 83 ? -4.346 -2.466 15.972 1.00 97.06 83 ALA A C 1
ATOM 670 O O . ALA A 1 83 ? -3.628 -3.421 15.663 1.00 97.06 83 ALA A O 1
ATOM 671 N N . ALA A 1 84 ? -5.589 -2.643 16.428 1.00 96.00 84 ALA A N 1
ATOM 672 C CA . ALA A 1 84 ? -6.204 -3.954 16.573 1.00 96.00 84 ALA A CA 1
ATOM 673 C C . ALA A 1 84 ? -6.314 -4.680 15.224 1.00 96.00 84 ALA A C 1
ATOM 675 O O . ALA A 1 84 ? -6.056 -5.877 15.167 1.00 96.00 84 ALA A O 1
ATOM 676 N N . SER A 1 85 ? -6.627 -3.966 14.141 1.00 94.94 85 SER A N 1
ATOM 677 C CA . SER A 1 85 ? -6.733 -4.516 12.780 1.00 94.94 85 SER A CA 1
ATOM 678 C C . SER A 1 85 ? -5.374 -4.869 12.147 1.00 94.94 85 SER A C 1
ATOM 680 O O . SER A 1 85 ? -5.265 -5.791 11.325 1.00 94.94 85 SER A O 1
ATOM 682 N N . LEU A 1 86 ? -4.315 -4.149 12.524 1.00 95.38 86 LEU A N 1
ATOM 683 C CA . LEU A 1 86 ? -2.941 -4.425 12.099 1.00 95.38 86 LEU A CA 1
ATOM 684 C C . LEU A 1 86 ? -2.395 -5.684 12.787 1.00 95.38 86 LEU A C 1
ATOM 686 O O . LEU A 1 86 ? -1.881 -6.577 12.105 1.00 95.38 86 LEU A O 1
ATOM 690 N N . ILE A 1 87 ? -2.561 -5.791 14.108 1.00 94.50 87 ILE A N 1
ATOM 691 C CA . ILE A 1 87 ? -2.005 -6.895 14.902 1.00 94.50 87 ILE A CA 1
ATOM 692 C C . ILE A 1 87 ? -2.886 -8.153 14.824 1.00 94.50 87 ILE A C 1
ATOM 694 O O . ILE A 1 87 ? -2.380 -9.243 14.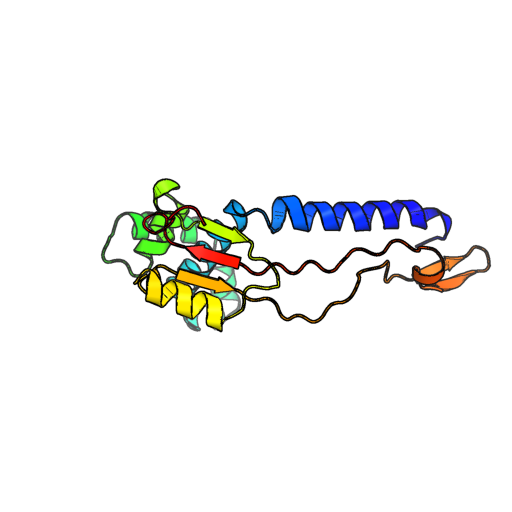547 1.00 94.50 87 ILE A O 1
ATOM 698 N N . ASP A 1 88 ? -4.203 -8.029 15.017 1.00 93.19 88 ASP A N 1
ATOM 699 C CA . ASP A 1 88 ? -5.137 -9.157 14.970 1.00 93.19 88 ASP A CA 1
ATOM 700 C C . ASP A 1 88 ? -5.740 -9.324 13.569 1.00 93.19 88 ASP A C 1
ATOM 702 O O . ASP A 1 88 ? -6.588 -8.555 13.111 1.00 93.19 88 ASP A O 1
ATOM 706 N N . ARG A 1 89 ? -5.338 -10.408 12.897 1.00 88.19 89 ARG A N 1
ATOM 707 C CA . ARG A 1 89 ? -5.822 -10.766 11.556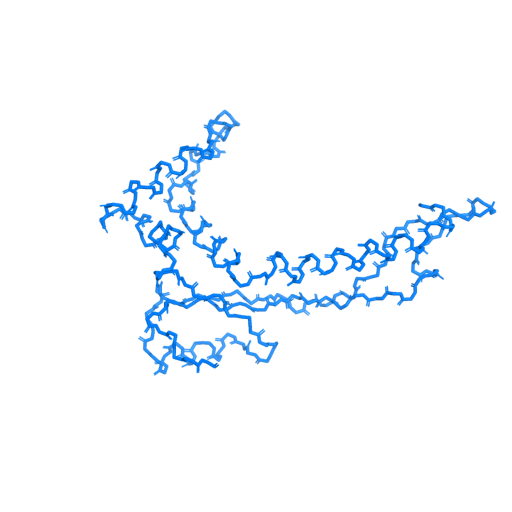 1.00 88.19 89 ARG A CA 1
ATOM 708 C C . ARG A 1 89 ? -7.344 -10.903 11.479 1.00 88.19 89 ARG A C 1
ATOM 710 O O . ARG A 1 89 ? -7.884 -10.672 10.404 1.00 88.19 89 ARG A O 1
ATOM 717 N N . LYS A 1 90 ? -8.024 -11.275 12.570 1.00 88.88 90 LYS A N 1
ATOM 718 C CA . LYS A 1 90 ? -9.483 -11.480 12.584 1.00 88.88 90 LYS A CA 1
ATOM 719 C C . LYS A 1 90 ? -10.272 -10.175 12.580 1.00 88.88 90 LYS A C 1
ATOM 721 O O . LYS A 1 90 ? -11.413 -10.172 12.141 1.00 88.88 90 LYS A O 1
ATOM 726 N N . LYS A 1 91 ? -9.675 -9.090 13.080 1.00 90.38 91 LYS A N 1
ATOM 727 C CA . LYS A 1 91 ? -10.302 -7.761 13.153 1.00 90.38 91 LYS A CA 1
ATOM 728 C C . LYS A 1 91 ? -10.033 -6.912 11.915 1.00 90.38 91 LYS A C 1
ATOM 730 O O . LYS A 1 91 ? -10.661 -5.875 11.730 1.00 90.38 91 LYS A O 1
ATOM 735 N N . ARG A 1 92 ? -9.101 -7.351 11.071 1.00 93.25 92 ARG A N 1
ATOM 736 C CA . ARG A 1 92 ? -8.679 -6.619 9.884 1.00 93.25 92 ARG A CA 1
ATOM 737 C C . ARG A 1 92 ? -9.800 -6.480 8.871 1.00 93.25 92 ARG A C 1
ATOM 739 O O . ARG A 1 92 ? -10.490 -7.450 8.565 1.00 93.25 92 ARG A O 1
ATOM 746 N N . PHE A 1 93 ? -9.887 -5.297 8.276 1.00 94.88 93 PHE A N 1
ATOM 747 C CA . PHE A 1 93 ? -10.800 -5.064 7.172 1.00 94.88 93 PHE A CA 1
ATOM 748 C C . PHE A 1 93 ? -10.365 -5.867 5.949 1.00 94.88 93 PHE A C 1
ATOM 750 O O . PHE A 1 93 ? -9.176 -6.030 5.657 1.00 94.88 93 PHE A O 1
ATOM 757 N N . GLN A 1 94 ? -11.339 -6.340 5.191 1.00 93.44 94 GLN A N 1
ATOM 758 C CA . GLN A 1 94 ? -11.078 -6.951 3.905 1.00 93.44 94 GLN A CA 1
ATOM 759 C C . GLN A 1 94 ? -10.929 -5.873 2.842 1.00 93.44 94 GLN A C 1
ATOM 761 O O . GLN A 1 94 ? -11.783 -5.000 2.721 1.00 93.44 94 GLN A O 1
ATOM 766 N N . ALA A 1 95 ? -9.851 -5.945 2.063 1.00 94.31 95 ALA A N 1
ATOM 767 C CA . ALA A 1 95 ? -9.680 -5.119 0.876 1.00 94.31 95 ALA A CA 1
ATOM 768 C C . ALA A 1 95 ? -10.192 -5.884 -0.351 1.00 94.31 95 ALA A C 1
ATOM 770 O O . ALA A 1 95 ? -9.575 -6.849 -0.800 1.00 94.31 95 ALA A O 1
ATOM 771 N N . ILE A 1 96 ? -11.308 -5.441 -0.910 1.00 92.25 96 ILE A N 1
ATOM 772 C CA . ILE A 1 96 ? -11.981 -6.060 -2.047 1.00 92.25 96 ILE A CA 1
ATOM 773 C C . ILE A 1 96 ? -11.688 -5.218 -3.288 1.00 92.25 96 ILE A C 1
ATOM 775 O O . ILE A 1 96 ? -11.943 -4.014 -3.324 1.00 92.25 96 ILE A O 1
ATOM 779 N N . GLY A 1 97 ? -11.110 -5.846 -4.312 1.00 89.69 97 GLY A N 1
ATOM 780 C CA . GLY A 1 97 ? -10.858 -5.186 -5.590 1.00 89.69 97 GLY A CA 1
ATOM 781 C C . GLY A 1 97 ? -12.156 -5.058 -6.384 1.00 89.69 97 GLY A C 1
ATOM 782 O O . GLY A 1 97 ? -12.737 -6.071 -6.761 1.00 89.69 97 GLY A O 1
ATOM 783 N N . LEU A 1 98 ? -12.583 -3.832 -6.669 1.00 88.19 98 LEU A N 1
ATOM 784 C CA . LEU A 1 98 ? -13.816 -3.555 -7.402 1.00 88.19 98 LEU A CA 1
ATOM 785 C C . LEU A 1 98 ? -13.578 -3.521 -8.916 1.00 88.19 98 LEU A C 1
ATOM 787 O O . LEU A 1 98 ? -12.508 -3.137 -9.406 1.00 88.19 98 LEU A O 1
ATOM 791 N N . THR A 1 99 ? -14.611 -3.886 -9.672 1.00 78.50 99 THR A N 1
ATOM 792 C CA . THR A 1 99 ? -14.640 -3.710 -11.124 1.00 78.50 99 THR A CA 1
ATOM 793 C C . THR A 1 99 ? -14.859 -2.238 -11.488 1.00 78.50 99 THR A C 1
ATOM 795 O O . THR A 1 99 ? -15.372 -1.436 -10.709 1.00 78.50 99 THR A O 1
ATOM 798 N N . HIS A 1 100 ? -14.480 -1.863 -12.711 1.00 70.06 100 HIS A N 1
ATOM 799 C CA . HIS A 1 100 ? -14.581 -0.487 -13.217 1.00 70.06 100 HIS A CA 1
ATOM 800 C C . HIS A 1 100 ? -16.028 0.022 -13.383 1.00 70.06 100 HIS A C 1
ATOM 802 O O . HIS A 1 100 ? -16.238 1.218 -13.613 1.00 70.06 100 HIS A O 1
ATOM 808 N N . THR A 1 101 ? -17.005 -0.884 -13.296 1.00 75.31 101 THR A N 1
ATOM 809 C CA . THR A 1 101 ? -18.439 -0.609 -13.406 1.00 75.31 101 THR A CA 1
ATOM 810 C C . THR A 1 101 ? -19.045 -0.098 -12.104 1.00 75.31 101 THR A C 1
ATOM 812 O O . THR A 1 101 ? -20.069 0.565 -12.166 1.00 75.31 101 THR A O 1
ATOM 815 N N . ILE A 1 102 ? -18.421 -0.374 -10.953 1.00 81.06 102 ILE A N 1
ATOM 816 C CA . ILE A 1 102 ? -18.917 0.055 -9.641 1.00 81.06 102 ILE A CA 1
ATOM 817 C C . ILE A 1 102 ? -18.437 1.484 -9.376 1.00 81.06 102 ILE A C 1
ATOM 819 O O . ILE A 1 102 ? -17.231 1.746 -9.300 1.00 81.06 102 ILE A O 1
ATOM 823 N N . GLY A 1 103 ? -19.390 2.407 -9.272 1.00 84.06 103 GLY A N 1
ATOM 824 C CA . GLY A 1 103 ? -19.162 3.816 -8.983 1.00 84.06 103 GLY A CA 1
ATOM 825 C C . GLY A 1 103 ? -19.488 4.201 -7.540 1.00 84.06 103 GLY A C 1
ATOM 826 O O . GLY A 1 103 ? -19.942 3.398 -6.727 1.00 84.06 103 GLY A O 1
ATOM 827 N N . HIS A 1 104 ? -19.285 5.481 -7.227 1.00 87.56 104 HIS A N 1
ATOM 828 C CA . HIS A 1 104 ? -19.565 6.032 -5.899 1.00 87.56 104 HIS A CA 1
ATOM 829 C C . HIS A 1 104 ? -21.043 5.882 -5.495 1.00 87.56 104 HIS A C 1
ATOM 831 O O . HIS A 1 104 ? -21.343 5.566 -4.348 1.00 87.56 104 HIS A O 1
ATOM 837 N N . SER A 1 105 ? -21.978 6.090 -6.428 1.00 88.06 105 SER A N 1
ATOM 838 C CA . SER A 1 105 ? -23.420 5.953 -6.173 1.00 88.06 105 SER A CA 1
ATOM 839 C C . SER A 1 105 ? -23.819 4.532 -5.779 1.00 88.06 105 SER A C 1
ATOM 841 O O . SER A 1 105 ? -24.693 4.348 -4.930 1.00 88.06 105 SER A O 1
ATOM 843 N N . ASP A 1 106 ? -23.168 3.530 -6.369 1.00 88.31 106 ASP A N 1
ATOM 844 C CA . ASP A 1 106 ? -23.448 2.120 -6.104 1.00 88.31 106 ASP A CA 1
ATOM 845 C C . ASP A 1 106 ? -22.964 1.732 -4.706 1.00 88.31 106 ASP A C 1
ATOM 847 O O . ASP A 1 106 ? -23.693 1.087 -3.955 1.00 88.31 106 ASP A O 1
ATOM 851 N N . LEU A 1 107 ? -21.769 2.197 -4.323 1.00 90.06 107 LEU A N 1
ATOM 852 C CA . LEU A 1 107 ? -21.195 1.968 -2.994 1.00 90.06 107 LEU A CA 1
ATOM 853 C C . LEU A 1 107 ? -22.010 2.647 -1.890 1.00 90.06 107 LEU A C 1
ATOM 855 O O . LEU A 1 107 ? -22.265 2.036 -0.855 1.00 90.06 107 LEU A O 1
ATOM 859 N N . GLU A 1 108 ? -22.499 3.865 -2.127 1.00 91.00 108 GLU A N 1
ATOM 860 C CA . GLU A 1 108 ? -23.414 4.545 -1.202 1.00 91.00 108 GLU A CA 1
ATOM 861 C C . GLU A 1 108 ? -24.755 3.815 -1.071 1.00 91.00 108 GLU A C 1
ATOM 863 O O . GLU A 1 108 ? -25.297 3.669 0.027 1.00 91.00 108 GLU A O 1
ATOM 868 N N . SER A 1 109 ? -25.292 3.310 -2.183 1.00 89.12 109 SER A N 1
ATOM 869 C CA . SER A 1 109 ? -26.525 2.516 -2.168 1.00 89.12 109 SER A CA 1
ATOM 870 C C . SER A 1 109 ? -26.328 1.207 -1.401 1.00 89.12 109 SER A C 1
ATOM 872 O O . SER A 1 109 ? -27.184 0.826 -0.602 1.00 89.12 109 SER A O 1
ATOM 874 N N . TYR A 1 110 ? -25.182 0.550 -1.589 1.00 86.38 110 TYR A N 1
ATOM 875 C CA . TYR A 1 110 ? -24.791 -0.662 -0.872 1.00 86.38 110 TYR A CA 1
ATOM 876 C C . TYR A 1 110 ? -24.652 -0.416 0.634 1.00 86.38 110 TYR A C 1
ATOM 878 O O . TYR A 1 110 ? -25.268 -1.121 1.436 1.00 86.38 110 TYR A O 1
ATOM 886 N N . LYS A 1 111 ? -23.929 0.644 1.014 1.00 91.31 111 LYS A N 1
ATOM 887 C CA . LYS A 1 111 ? -23.768 1.099 2.401 1.00 91.31 111 LYS A CA 1
ATOM 888 C C . LYS A 1 111 ? -25.118 1.312 3.085 1.00 91.31 111 LYS A C 1
ATOM 890 O O . LYS A 1 111 ? -25.338 0.787 4.174 1.00 91.31 111 LYS A O 1
ATOM 895 N N . LYS A 1 112 ? -26.042 2.028 2.431 1.00 90.62 112 LYS A N 1
ATOM 896 C CA . LYS A 1 112 ? -27.399 2.269 2.952 1.00 90.62 112 LYS A CA 1
ATOM 897 C C . LYS A 1 112 ? -28.205 0.980 3.073 1.00 90.62 112 LYS A C 1
ATOM 899 O O . LYS A 1 112 ? -28.818 0.744 4.109 1.00 90.62 112 LYS A O 1
ATOM 904 N N . LYS A 1 113 ? -28.184 0.134 2.040 1.00 88.88 113 LYS A N 1
ATOM 905 C CA . LYS A 1 113 ? -28.939 -1.127 2.005 1.00 88.88 113 LYS A CA 1
ATOM 906 C C . LYS A 1 113 ? -28.542 -2.066 3.144 1.00 88.88 113 LYS A C 1
ATOM 908 O O . LYS A 1 113 ? -29.410 -2.690 3.742 1.00 88.88 113 LYS A O 1
ATOM 913 N N . LEU A 1 114 ? -27.249 -2.156 3.440 1.00 86.06 114 LEU A N 1
ATOM 914 C CA . LEU A 1 114 ? -26.719 -3.012 4.502 1.00 86.06 114 LEU A CA 1
ATOM 915 C C . LEU A 1 114 ? -26.587 -2.307 5.856 1.00 86.06 114 LEU A C 1
ATOM 917 O O . LEU A 1 114 ? -26.140 -2.926 6.816 1.00 86.06 114 LEU A O 1
ATOM 921 N N . SER A 1 115 ? -26.981 -1.031 5.946 1.00 90.00 115 SER A N 1
ATOM 922 C CA . SER A 1 115 ? -26.868 -0.216 7.164 1.00 90.00 115 SER A CA 1
ATOM 923 C C . SER A 1 115 ? -25.462 -0.247 7.785 1.00 90.00 115 SER A C 1
ATOM 925 O O . SER A 1 115 ? -25.313 -0.269 9.007 1.00 90.00 115 SER A O 1
ATOM 927 N N . VAL A 1 116 ? -24.422 -0.260 6.943 1.00 89.81 116 VAL A N 1
ATOM 928 C CA . VAL A 1 116 ? -23.028 -0.320 7.406 1.00 89.81 116 VAL A CA 1
ATOM 929 C C . VAL A 1 116 ? -22.608 1.057 7.932 1.00 89.81 116 VAL A C 1
ATOM 931 O O . VAL A 1 116 ? -22.751 2.045 7.206 1.00 89.81 116 VAL A O 1
ATOM 934 N N . PRO A 1 117 ? -22.059 1.158 9.158 1.00 91.25 117 PRO A N 1
ATOM 935 C CA . PRO A 1 117 ? -21.576 2.427 9.690 1.00 91.25 117 PRO A CA 1
ATOM 936 C C . PRO A 1 117 ? -20.409 2.999 8.876 1.00 91.25 117 PRO A C 1
ATOM 938 O O . PRO A 1 117 ? -19.519 2.259 8.465 1.00 91.25 117 PRO A O 1
ATOM 941 N N . ASP A 1 118 ? -20.336 4.325 8.755 1.00 88.69 118 ASP A N 1
ATOM 942 C CA . ASP A 1 118 ? -19.294 5.054 8.008 1.00 88.69 118 ASP A CA 1
ATOM 943 C C . ASP A 1 118 ? -17.864 4.666 8.399 1.00 88.69 118 ASP A C 1
ATOM 945 O O . ASP A 1 118 ? -16.985 4.579 7.554 1.00 88.69 118 ASP A O 1
ATOM 949 N N . ARG A 1 119 ? -17.634 4.367 9.680 1.00 89.19 119 ARG A N 1
ATOM 950 C CA . ARG A 1 119 ? -16.320 3.947 10.197 1.00 89.19 119 ARG A CA 1
ATOM 951 C C . ARG A 1 119 ? -15.901 2.525 9.796 1.00 89.19 119 ARG A C 1
ATOM 953 O O . ARG A 1 119 ? -14.756 2.148 10.034 1.00 89.19 119 ARG A O 1
ATOM 960 N N . GLN A 1 120 ? -16.836 1.722 9.282 1.00 91.56 120 GLN A N 1
ATOM 961 C CA . GLN A 1 120 ? -16.650 0.302 8.958 1.00 91.56 120 GLN A CA 1
ATOM 962 C C . GLN A 1 120 ? -16.568 0.037 7.450 1.00 91.56 120 GLN A C 1
ATOM 964 O O . GLN A 1 120 ? -16.356 -1.107 7.046 1.00 91.56 120 GLN A O 1
ATOM 969 N N . ILE A 1 121 ? -16.721 1.072 6.619 1.00 93.19 121 ILE A N 1
ATOM 970 C CA . ILE A 1 121 ? -16.674 0.967 5.162 1.00 93.19 121 ILE A CA 1
ATOM 971 C C . ILE A 1 121 ? -15.939 2.162 4.561 1.00 93.19 121 ILE A C 1
ATOM 973 O O . ILE A 1 121 ? -16.263 3.312 4.832 1.00 93.19 121 ILE A O 1
ATOM 977 N N . HIS A 1 122 ? -14.946 1.891 3.721 1.00 94.25 122 HIS A N 1
ATOM 978 C CA . HIS A 1 122 ? -14.186 2.916 3.009 1.00 94.25 122 HIS A CA 1
ATOM 979 C C . HIS A 1 122 ? -13.910 2.461 1.583 1.00 94.25 122 HIS A C 1
ATOM 981 O O . HIS A 1 122 ? -13.805 1.267 1.325 1.00 94.25 122 HIS A O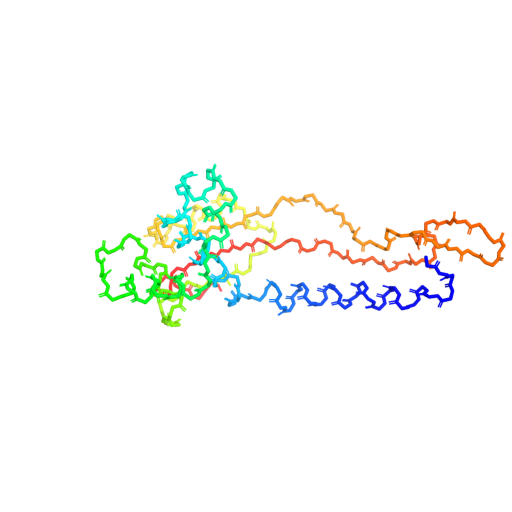 1
ATOM 987 N N . TRP A 1 123 ? -13.736 3.386 0.646 1.00 93.69 123 TRP A N 1
ATOM 988 C CA . TRP A 1 123 ? -13.373 3.033 -0.723 1.00 93.69 123 TRP A CA 1
ATOM 989 C C . TRP A 1 123 ? -12.390 4.019 -1.336 1.00 93.69 123 TRP A C 1
ATOM 991 O O . TRP A 1 123 ? -12.406 5.214 -1.055 1.00 93.69 123 TRP A O 1
ATOM 1001 N N . GLU A 1 124 ? -11.552 3.497 -2.223 1.00 91.50 124 GLU A N 1
ATOM 1002 C CA . GLU A 1 124 ? -10.645 4.264 -3.066 1.00 91.50 124 GLU A CA 1
ATOM 1003 C C . GLU A 1 124 ? -11.021 4.006 -4.524 1.00 91.50 124 GLU A C 1
ATOM 1005 O O . GLU A 1 124 ? -10.876 2.889 -5.031 1.00 91.50 124 GLU A O 1
ATOM 1010 N N . LEU A 1 125 ? -11.511 5.041 -5.206 1.00 88.19 125 LEU A N 1
ATOM 1011 C CA . LEU A 1 125 ? -11.817 4.984 -6.631 1.00 88.19 125 LEU A CA 1
ATOM 1012 C C . LEU A 1 125 ? -10.686 5.655 -7.402 1.00 88.19 125 LEU A C 1
ATOM 1014 O O . LEU A 1 125 ? -10.364 6.822 -7.185 1.00 88.19 125 LEU A O 1
ATOM 1018 N N . ALA A 1 126 ? -10.064 4.905 -8.301 1.00 80.81 126 ALA A N 1
ATOM 1019 C CA . ALA A 1 126 ? -8.993 5.426 -9.120 1.00 80.81 126 ALA A CA 1
ATOM 1020 C C . ALA A 1 126 ? -9.533 6.312 -10.248 1.00 80.81 126 ALA A C 1
ATOM 1022 O O . ALA A 1 126 ? -10.512 5.973 -10.916 1.00 80.81 126 ALA A O 1
ATOM 1023 N N . ASP A 1 127 ? -8.833 7.416 -10.519 1.00 70.56 127 ASP A N 1
ATOM 1024 C CA . ASP A 1 127 ? -9.105 8.248 -11.690 1.00 70.56 127 ASP A CA 1
ATOM 1025 C C . ASP A 1 127 ? -8.916 7.426 -12.982 1.00 70.56 127 ASP A C 1
ATOM 1027 O O . ASP A 1 127 ? -7.887 6.765 -13.176 1.00 70.56 127 ASP A O 1
ATOM 1031 N N . ARG A 1 128 ? -9.924 7.490 -13.861 1.00 61.53 128 ARG A N 1
ATOM 1032 C CA . ARG A 1 128 ? -10.098 6.693 -15.088 1.00 61.53 128 ARG A CA 1
ATOM 1033 C C . ARG A 1 128 ? -9.127 7.057 -16.215 1.00 61.53 128 ARG A C 1
ATOM 1035 O O . ARG A 1 128 ? -9.232 6.498 -17.306 1.00 61.53 128 ARG A O 1
ATOM 1042 N N . ARG A 1 129 ? -8.181 7.972 -15.993 1.00 55.59 129 ARG A N 1
ATOM 1043 C CA . ARG A 1 129 ? -7.182 8.351 -17.003 1.00 55.59 129 ARG A CA 1
ATOM 1044 C C . ARG A 1 129 ? -6.252 7.177 -17.321 1.00 55.59 129 ARG A C 1
ATOM 1046 O O . ARG A 1 129 ? -5.316 6.869 -16.582 1.00 55.59 129 ARG A O 1
ATOM 1053 N N . GLY A 1 130 ? -6.565 6.509 -18.429 1.00 57.72 130 GLY A N 1
ATOM 1054 C CA . GLY A 1 130 ? -5.832 5.378 -18.975 1.00 57.72 130 GLY A CA 1
ATOM 1055 C C . GLY A 1 130 ? -4.682 5.835 -19.860 1.00 57.72 130 GLY A C 1
ATOM 1056 O O . GLY A 1 130 ? -4.894 6.433 -20.909 1.00 57.72 130 GLY A O 1
ATOM 1057 N N . LEU A 1 131 ? -3.462 5.492 -19.463 1.00 59.00 131 LEU A N 1
ATOM 1058 C CA . LEU A 1 131 ? -2.317 5.450 -20.363 1.00 59.00 131 LEU A CA 1
ATOM 1059 C C . LEU A 1 131 ? -1.883 3.992 -20.444 1.00 59.00 131 LEU A C 1
ATOM 1061 O O . LEU A 1 131 ? -1.553 3.393 -19.427 1.00 59.00 131 LEU A O 1
ATOM 1065 N N . LYS A 1 132 ? -1.902 3.388 -21.633 1.00 65.94 132 LYS A N 1
ATOM 1066 C CA . LYS A 1 132 ? -1.148 2.145 -21.831 1.00 65.94 132 LYS A CA 1
ATOM 1067 C C . LYS A 1 132 ? 0.321 2.468 -21.556 1.00 65.94 132 LYS A C 1
ATOM 1069 O O . LYS A 1 132 ? 0.838 3.447 -22.088 1.00 65.94 132 LYS A O 1
ATOM 1074 N N . TYR A 1 133 ? 0.971 1.677 -20.711 1.00 73.00 133 TYR A N 1
ATOM 1075 C CA . TYR A 1 133 ? 2.388 1.859 -20.424 1.00 73.00 133 TYR A CA 1
ATOM 1076 C C . TYR A 1 133 ? 3.187 0.991 -21.393 1.00 73.00 133 TYR A C 1
ATOM 1078 O O . TYR A 1 133 ? 3.185 -0.234 -21.274 1.00 73.00 133 TYR A O 1
ATOM 1086 N N . GLY A 1 134 ? 3.822 1.636 -22.369 1.00 81.56 134 GLY A N 1
ATOM 1087 C CA . GLY A 1 134 ? 4.887 1.045 -23.177 1.00 81.56 134 GLY A CA 1
ATOM 1088 C C . GLY A 1 134 ? 6.264 1.427 -22.633 1.00 81.56 134 GLY A C 1
ATOM 1089 O O . GLY A 1 134 ? 6.378 2.094 -21.599 1.00 81.56 134 GLY A O 1
ATOM 1090 N N . LEU A 1 135 ? 7.321 1.031 -23.338 1.00 87.25 135 LEU A N 1
ATOM 1091 C CA . LEU A 1 135 ? 8.673 1.489 -23.026 1.00 87.25 135 LEU A CA 1
ATOM 1092 C C . LEU A 1 135 ? 8.823 2.979 -23.370 1.00 87.25 135 LEU A C 1
ATOM 1094 O O . LEU A 1 135 ? 8.773 3.373 -24.531 1.00 87.25 135 LEU A O 1
ATOM 1098 N N . SER A 1 136 ? 9.041 3.811 -22.351 1.00 87.00 136 SER A N 1
ATOM 1099 C CA . SER A 1 136 ? 9.256 5.258 -22.484 1.00 87.00 136 SER A CA 1
ATOM 1100 C C . SER A 1 136 ? 10.712 5.621 -22.185 1.00 87.00 136 SER A C 1
ATOM 1102 O O . SER A 1 136 ? 11.009 6.328 -21.221 1.00 87.00 136 SER A O 1
ATOM 1104 N N . LEU A 1 137 ? 11.641 5.060 -22.958 1.00 91.12 137 LEU A N 1
ATOM 1105 C CA . LEU A 1 137 ? 13.076 5.273 -22.774 1.00 91.12 137 LEU A CA 1
ATOM 1106 C C . LEU A 1 137 ? 13.795 5.406 -24.126 1.00 91.12 137 LEU A C 1
ATOM 1108 O O . LEU A 1 137 ? 13.333 4.830 -25.110 1.00 91.12 137 LEU A O 1
ATOM 1112 N N . PRO A 1 138 ? 14.909 6.154 -24.197 1.00 94.56 138 PRO A N 1
ATOM 1113 C CA . PRO A 1 138 ? 15.674 6.306 -25.429 1.00 94.56 138 PRO A CA 1
ATOM 1114 C C . PRO A 1 138 ? 16.528 5.065 -25.736 1.00 94.56 138 PRO A C 1
ATOM 1116 O O . PRO A 1 138 ? 17.218 4.518 -24.860 1.00 94.56 138 PRO A O 1
ATOM 1119 N N . ILE A 1 139 ? 16.529 4.662 -27.006 1.00 94.06 139 ILE A N 1
ATOM 1120 C CA . ILE A 1 139 ? 17.347 3.585 -27.565 1.00 94.06 139 ILE A CA 1
ATOM 1121 C C . ILE A 1 139 ? 18.433 4.183 -28.453 1.00 94.06 139 ILE A C 1
ATOM 1123 O O . ILE A 1 139 ? 18.140 4.951 -29.364 1.00 94.06 139 ILE A O 1
ATOM 1127 N N . LYS A 1 140 ? 19.688 3.815 -28.187 1.00 95.06 140 LYS A N 1
ATOM 1128 C CA . LYS A 1 140 ? 20.838 4.143 -29.028 1.00 95.06 140 LYS A CA 1
ATOM 1129 C C . LYS A 1 140 ? 21.025 3.031 -30.055 1.00 95.06 140 LYS A C 1
ATOM 1131 O O . LYS A 1 140 ? 21.259 1.878 -29.683 1.00 95.06 140 LYS A O 1
ATOM 1136 N N . ARG A 1 141 ? 20.941 3.397 -31.327 1.00 92.12 141 ARG A N 1
ATOM 1137 C CA . ARG A 1 141 ? 21.179 2.517 -32.472 1.00 92.12 141 ARG A CA 1
ATOM 1138 C C . ARG A 1 141 ? 22.667 2.415 -32.800 1.00 92.12 141 ARG A C 1
ATOM 1140 O O . ARG A 1 141 ? 23.476 3.242 -32.368 1.00 92.12 141 ARG A O 1
ATOM 1147 N N . LYS A 1 142 ? 23.033 1.413 -33.602 1.00 90.25 142 LYS A N 1
ATOM 1148 C CA . LYS A 1 142 ? 24.412 1.238 -34.106 1.00 90.25 142 LYS A CA 1
ATOM 1149 C C . LYS A 1 142 ? 24.932 2.424 -34.923 1.00 90.25 142 LYS A C 1
ATOM 1151 O O . LYS A 1 142 ? 26.121 2.712 -34.863 1.00 90.25 142 LYS A O 1
ATOM 1156 N N . ASP A 1 143 ? 24.055 3.131 -35.630 1.00 93.38 143 ASP A N 1
ATOM 1157 C CA . ASP A 1 143 ? 24.366 4.363 -36.375 1.00 93.38 143 ASP A CA 1
ATOM 1158 C C . ASP A 1 143 ? 24.469 5.614 -35.473 1.00 93.38 143 ASP A C 1
ATOM 1160 O O . ASP A 1 143 ? 24.513 6.739 -35.965 1.00 93.38 143 ASP A O 1
ATOM 1164 N N . ALA A 1 144 ? 24.510 5.415 -34.149 1.00 90.88 144 ALA A N 1
ATOM 1165 C CA . ALA A 1 144 ? 24.532 6.433 -33.103 1.00 90.88 144 ALA A CA 1
ATOM 1166 C C . ALA A 1 144 ? 23.276 7.317 -33.011 1.00 90.88 144 ALA A C 1
ATOM 1168 O O . ALA A 1 144 ? 23.240 8.215 -32.166 1.00 90.88 144 ALA A O 1
ATOM 1169 N N . GLN A 1 145 ? 22.225 7.040 -33.789 1.00 94.44 145 GLN A N 1
ATOM 1170 C CA . GLN A 1 145 ? 20.945 7.722 -33.626 1.00 94.44 145 GLN A CA 1
ATOM 1171 C C . GLN A 1 145 ? 20.275 7.308 -32.313 1.00 94.44 145 GLN A C 1
ATOM 1173 O O . GLN A 1 145 ? 20.388 6.164 -31.861 1.00 94.44 145 GLN A O 1
ATOM 1178 N N . ILE A 1 146 ? 19.559 8.251 -31.700 1.00 94.75 146 ILE A N 1
ATOM 1179 C CA . ILE A 1 146 ? 18.766 8.016 -30.496 1.00 94.75 146 ILE A CA 1
ATOM 1180 C C . ILE A 1 146 ? 17.300 8.162 -30.863 1.00 94.75 146 ILE A C 1
ATOM 1182 O O . ILE A 1 146 ? 16.879 9.241 -31.275 1.00 94.75 146 ILE A O 1
ATOM 1186 N N . ILE A 1 147 ? 16.535 7.092 -30.676 1.00 93.00 147 ILE A N 1
ATOM 1187 C CA . ILE A 1 147 ? 15.099 7.084 -30.957 1.00 93.00 147 ILE A CA 1
ATOM 1188 C C . ILE A 1 147 ? 14.301 6.546 -29.759 1.00 93.00 147 ILE A C 1
ATOM 1190 O O . ILE A 1 147 ? 14.867 5.874 -28.891 1.00 93.00 147 ILE A O 1
ATOM 1194 N N . PRO A 1 148 ? 12.996 6.837 -29.654 1.00 92.00 148 PRO A N 1
ATOM 1195 C CA . PRO A 1 148 ? 12.128 6.264 -28.630 1.00 92.00 148 PRO A CA 1
ATOM 1196 C C . PRO A 1 148 ? 12.012 4.735 -28.727 1.00 92.00 148 PRO A C 1
ATOM 1198 O O . PRO A 1 148 ? 11.868 4.173 -29.809 1.00 92.00 148 PRO A O 1
ATOM 1201 N N . ALA A 1 149 ? 11.974 4.048 -27.581 1.00 90.88 149 ALA A N 1
ATOM 1202 C CA . ALA A 1 149 ? 11.765 2.596 -27.532 1.00 90.88 149 ALA A CA 1
ATOM 1203 C C . ALA A 1 149 ? 10.414 2.133 -28.109 1.00 90.88 149 ALA A C 1
ATOM 1205 O O . ALA A 1 149 ? 10.297 0.982 -28.522 1.00 90.88 149 ALA A O 1
ATOM 1206 N N . SER A 1 150 ? 9.413 3.015 -28.175 1.00 87.81 150 SER A N 1
ATOM 1207 C CA . SER A 1 150 ? 8.113 2.729 -28.793 1.00 87.81 150 SER A CA 1
ATOM 1208 C C . SER A 1 150 ? 8.187 2.452 -30.297 1.00 87.81 150 SER A C 1
ATOM 1210 O O . SER A 1 150 ? 7.246 1.894 -30.842 1.00 87.81 150 SER A O 1
ATOM 1212 N N . GLU A 1 151 ? 9.275 2.838 -30.972 1.00 88.12 151 GLU A N 1
ATOM 1213 C CA . GLU A 1 151 ? 9.500 2.503 -32.387 1.00 88.12 151 GLU A CA 1
ATOM 1214 C C . GLU A 1 151 ? 10.046 1.077 -32.581 1.00 88.12 151 GLU A C 1
ATOM 1216 O O . GLU A 1 151 ? 9.983 0.541 -33.683 1.00 88.12 151 GLU A O 1
ATOM 1221 N N . PHE A 1 152 ? 10.567 0.451 -31.518 1.00 84.75 152 PHE A N 1
ATOM 1222 C CA . PHE A 1 152 ? 11.156 -0.895 -31.549 1.00 84.75 152 PHE A CA 1
ATOM 1223 C C . PHE A 1 152 ? 10.322 -1.960 -30.832 1.00 84.75 152 PHE A C 1
ATOM 1225 O O . PHE A 1 152 ? 10.502 -3.145 -31.098 1.00 84.75 152 PHE A O 1
ATOM 1232 N N . SER A 1 153 ? 9.460 -1.562 -29.897 1.00 84.50 153 SER A N 1
ATOM 1233 C CA . SER A 1 153 ? 8.685 -2.482 -29.067 1.00 84.50 153 SER A CA 1
ATOM 1234 C C . SER A 1 153 ? 7.200 -2.166 -29.144 1.00 84.50 153 SER A C 1
ATOM 1236 O O . SER A 1 153 ? 6.765 -1.054 -28.841 1.00 84.50 153 SER A O 1
ATOM 1238 N N . GLU A 1 154 ? 6.416 -3.186 -29.480 1.00 85.62 154 GLU A N 1
ATOM 1239 C CA . GLU A 1 154 ? 4.953 -3.128 -29.482 1.00 85.62 154 GLU A CA 1
ATOM 1240 C C . GLU A 1 154 ? 4.348 -3.541 -28.130 1.00 85.62 154 GLU A C 1
ATOM 1242 O O . GLU A 1 154 ? 3.126 -3.504 -27.952 1.00 85.62 154 GLU A O 1
ATOM 1247 N N . ILE A 1 155 ? 5.177 -3.933 -27.150 1.00 87.00 155 ILE A N 1
ATOM 1248 C CA . ILE A 1 155 ? 4.684 -4.351 -25.837 1.00 87.00 155 ILE A CA 1
ATOM 1249 C C . ILE A 1 155 ? 4.014 -3.169 -25.142 1.00 87.00 155 ILE A C 1
ATOM 1251 O O . ILE A 1 155 ? 4.641 -2.183 -24.751 1.00 87.00 155 ILE A O 1
ATOM 1255 N N . ALA A 1 156 ? 2.713 -3.323 -24.917 1.00 85.38 156 ALA A N 1
ATOM 1256 C CA . ALA A 1 156 ? 1.895 -2.373 -24.193 1.00 85.38 156 ALA A CA 1
ATOM 1257 C C . ALA A 1 156 ? 1.234 -3.054 -22.997 1.00 85.38 156 ALA A C 1
ATOM 1259 O O . ALA A 1 156 ? 0.482 -4.021 -23.135 1.00 85.38 156 ALA A O 1
ATOM 1260 N N . ILE A 1 157 ? 1.469 -2.506 -21.808 1.00 86.06 157 ILE A N 1
ATOM 1261 C CA . ILE A 1 157 ? 0.847 -2.984 -20.580 1.00 86.06 157 ILE A CA 1
ATOM 1262 C C . ILE A 1 157 ? -0.406 -2.152 -20.293 1.00 86.06 157 ILE A C 1
ATOM 1264 O O . ILE A 1 157 ? -0.332 -0.917 -20.264 1.00 86.06 157 ILE A O 1
ATOM 1268 N N . PRO A 1 158 ? -1.569 -2.785 -20.051 1.00 79.25 158 PRO A N 1
ATOM 1269 C CA . PRO A 1 158 ? -2.767 -2.051 -19.678 1.00 79.25 158 PRO A CA 1
ATOM 1270 C C . PRO A 1 158 ? -2.551 -1.337 -18.339 1.00 79.25 158 PRO A C 1
ATOM 1272 O O . PRO A 1 158 ? -2.118 -1.946 -17.357 1.00 79.25 158 PRO A O 1
ATOM 1275 N N . ALA A 1 159 ? -2.893 -0.047 -18.273 1.00 70.56 159 ALA A N 1
ATOM 1276 C CA . ALA A 1 159 ? -3.002 0.651 -16.998 1.00 70.56 159 ALA A CA 1
ATOM 1277 C C . ALA A 1 159 ? -4.173 0.076 -16.206 1.00 70.56 159 ALA A C 1
ATOM 1279 O O . ALA A 1 159 ? -5.324 0.465 -16.381 1.00 70.56 159 ALA A O 1
ATOM 1280 N N . THR A 1 160 ? -3.882 -0.853 -15.305 1.00 66.19 160 THR A N 1
ATOM 1281 C CA . THR A 1 160 ? -4.862 -1.331 -14.335 1.00 66.19 160 THR A CA 1
ATOM 1282 C C . THR A 1 160 ? -4.700 -0.535 -13.051 1.00 66.19 160 THR A C 1
ATOM 1284 O O . THR A 1 160 ? -3.959 -0.946 -12.156 1.00 66.19 160 THR A O 1
ATOM 1287 N N . LYS A 1 161 ? -5.386 0.606 -12.946 1.00 71.12 161 LYS A N 1
ATOM 1288 C CA . LYS A 1 161 ? -5.716 1.133 -11.621 1.00 71.12 161 LYS A CA 1
ATOM 1289 C C . LYS A 1 161 ? -6.960 0.397 -11.133 1.00 71.12 161 LYS A C 1
ATOM 1291 O O . LYS A 1 161 ? -7.943 0.299 -11.863 1.00 71.12 161 LYS A O 1
ATOM 1296 N N . LYS A 1 162 ? -6.875 -0.190 -9.942 1.00 80.69 162 LYS A N 1
ATOM 1297 C CA . LYS A 1 162 ? -7.991 -0.899 -9.320 1.00 80.69 162 LYS A CA 1
ATOM 1298 C C . LYS A 1 162 ? -8.700 0.029 -8.352 1.00 80.69 162 LYS A C 1
ATOM 1300 O O . LYS A 1 162 ? -8.046 0.753 -7.606 1.00 80.69 162 LYS A O 1
ATOM 1305 N N . ASN A 1 163 ? -10.019 -0.052 -8.369 1.00 89.25 163 ASN A N 1
ATOM 1306 C CA . ASN A 1 163 ? -10.853 0.482 -7.311 1.00 89.25 163 ASN A CA 1
ATOM 1307 C C . ASN A 1 163 ? -10.808 -0.499 -6.133 1.00 89.25 163 ASN A C 1
ATOM 1309 O O . ASN A 1 163 ? -10.723 -1.712 -6.344 1.00 89.25 163 ASN A O 1
ATOM 1313 N N . TRP A 1 164 ? -10.855 0.014 -4.912 1.00 92.81 164 TRP A N 1
ATOM 1314 C CA . TRP A 1 164 ? -10.787 -0.790 -3.696 1.00 92.81 164 TRP A CA 1
ATOM 1315 C C . TRP A 1 164 ? -11.927 -0.428 -2.754 1.00 92.81 164 TRP A C 1
ATOM 1317 O O . TRP A 1 164 ? -12.223 0.748 -2.570 1.00 92.81 164 TRP A O 1
ATOM 1327 N N . LEU A 1 165 ? -12.530 -1.445 -2.151 1.00 94.06 165 LEU A N 1
ATOM 1328 C CA . LEU A 1 165 ? -13.449 -1.344 -1.025 1.00 94.06 165 LEU A CA 1
ATOM 1329 C C . LEU A 1 165 ? -12.764 -1.960 0.193 1.00 94.06 165 LEU A C 1
ATOM 1331 O O . LEU A 1 165 ? -12.242 -3.065 0.103 1.00 94.06 165 LEU A O 1
ATOM 1335 N N . TYR A 1 166 ? -12.775 -1.263 1.317 1.00 94.94 166 TYR A N 1
ATOM 1336 C CA . TYR A 1 166 ? -12.323 -1.755 2.608 1.00 94.94 166 TYR A CA 1
ATOM 1337 C C . TYR A 1 166 ? -13.537 -1.904 3.508 1.00 94.94 166 TYR A C 1
ATOM 1339 O O . TYR A 1 166 ? -14.245 -0.926 3.749 1.00 94.94 166 TYR A O 1
ATOM 1347 N N . LEU A 1 167 ? -13.777 -3.118 3.987 1.00 94.25 167 LEU A N 1
ATOM 1348 C CA . LEU A 1 167 ? -14.968 -3.450 4.758 1.00 94.25 167 LEU A CA 1
ATOM 1349 C C . LEU A 1 167 ? -14.579 -4.209 6.020 1.00 94.25 167 LEU A C 1
ATOM 1351 O O . LEU A 1 167 ? -13.767 -5.136 5.962 1.00 94.25 167 LEU A O 1
ATOM 1355 N N . ALA A 1 168 ? -15.146 -3.820 7.158 1.00 92.62 168 ALA A N 1
ATOM 1356 C CA . ALA A 1 168 ? -14.922 -4.541 8.400 1.00 92.62 168 ALA A CA 1
ATOM 1357 C C . ALA A 1 168 ? -15.427 -5.993 8.284 1.00 92.62 168 ALA A C 1
ATOM 1359 O O . ALA A 1 168 ? -16.464 -6.235 7.662 1.00 92.62 168 ALA A O 1
ATOM 1360 N N . PRO A 1 169 ? -14.722 -6.964 8.890 1.00 90.00 169 PRO A N 1
ATOM 1361 C CA . PRO A 1 169 ? -14.986 -8.390 8.685 1.00 90.00 169 PRO A CA 1
ATOM 1362 C C . PRO A 1 169 ? -16.381 -8.825 9.158 1.00 90.00 169 PRO A C 1
ATOM 1364 O O . PRO A 1 169 ? -16.919 -9.807 8.667 1.00 90.00 169 PRO A O 1
ATOM 1367 N N . GLU A 1 170 ? -16.991 -8.077 10.078 1.00 88.38 170 GLU A N 1
ATOM 1368 C CA . GLU A 1 170 ? -18.356 -8.304 10.570 1.00 88.38 170 GLU A CA 1
ATOM 1369 C C . GLU A 1 170 ? -19.460 -7.985 9.541 1.00 88.38 170 GLU A C 1
ATOM 1371 O O . GLU A 1 170 ? -20.585 -8.451 9.702 1.00 88.38 170 GLU A O 1
ATOM 1376 N N . TYR A 1 171 ? -19.140 -7.240 8.475 1.00 86.12 171 TYR A N 1
ATOM 1377 C CA . TYR A 1 171 ? -20.052 -6.936 7.362 1.00 86.12 171 TYR A CA 1
ATOM 1378 C C . TYR A 1 171 ? -19.638 -7.617 6.056 1.00 86.12 171 TYR A C 1
ATOM 1380 O O . TYR A 1 171 ? -20.174 -7.279 4.999 1.00 86.12 171 TYR A O 1
ATOM 1388 N N . ASP A 1 172 ? -18.688 -8.555 6.104 1.00 73.75 172 ASP A N 1
ATOM 1389 C CA . ASP A 1 172 ? -18.317 -9.373 4.952 1.00 73.75 172 ASP A CA 1
ATOM 1390 C C . ASP A 1 172 ? -19.424 -10.396 4.648 1.00 73.75 172 ASP A C 1
ATOM 1392 O O . ASP A 1 172 ? -19.344 -11.587 4.950 1.00 73.75 172 ASP A O 1
ATOM 1396 N N . PHE A 1 173 ? -20.525 -9.902 4.089 1.00 62.94 173 PHE A N 1
ATOM 1397 C CA . PHE A 1 173 ? -21.579 -10.723 3.521 1.00 62.94 173 PHE A CA 1
ATOM 1398 C C . PHE A 1 173 ? -21.172 -11.038 2.087 1.00 62.94 173 PHE A C 1
ATOM 1400 O O . PHE A 1 173 ? -21.549 -10.277 1.205 1.00 62.94 173 PHE A O 1
ATOM 1407 N N . ALA A 1 174 ? -20.362 -12.086 1.891 1.00 51.78 174 ALA A N 1
ATOM 1408 C CA . ALA A 1 174 ? -19.979 -12.679 0.600 1.00 51.78 174 ALA A CA 1
ATOM 1409 C C . ALA A 1 174 ? -20.486 -11.888 -0.629 1.00 51.78 174 ALA A C 1
ATOM 1411 O O . ALA A 1 174 ? -21.564 -12.176 -1.157 1.00 51.78 174 ALA A O 1
ATOM 1412 N N . LEU A 1 175 ? -19.734 -10.844 -0.996 1.00 46.03 175 LEU A N 1
ATOM 1413 C CA . LEU A 1 175 ? -19.974 -10.007 -2.176 1.00 46.03 175 LEU A CA 1
ATOM 1414 C C . LEU A 1 175 ? -19.813 -10.805 -3.474 1.00 46.03 175 LEU A C 1
ATOM 1416 O O . LEU A 1 175 ? -18.858 -11.613 -3.557 1.00 46.03 175 LEU A O 1
#

Secondary structure (DSSP, 8-state):
-BGGGHHHHHHHHHHHHHHIIIIIT-HHHHHHHHHHHHHHHHHH-SGGGGSSHHHHHH--HHHHHHHHHHHHH-TTSTTHHHHHHHH-TTTPPEEEEEPTT--HHHHHHHHHHTT--GGGEEEEPPP-----B---SEEE-TTS-EEEGGGT----B---PPEEEEE-GGG----

pLDDT: mean 88.91, std 9.05, range [46.03, 97.31]

Sequence (175 aa):
VEENGIASCEALLLARHFMQRRVYQYPTARAYSFHMARFMEILYGDPKYFSSVENYLSMSEPEVLCAMQKAQNDPSHPGHQDAASLIDRKKRFQAIGLTHTIGHSDLESYKKKLSVPDRQIHWELADRRGLKYGLSLPIKRKDAQIIPASEFSEIAIPATKKNWLYLAPEYDFAL

Radius of gyration: 21.89 Å; chains: 1; bounding box: 54×34×62 Å

Foldseek 3Di:
DAPVCLVVVLVVVVVVVCCCVPPVVDFVNVLLVVLLVVLCCVPPVPCVCVVDPVSVVVDDPVVSLVVLVVLCVDPVRPSNLSSVLNVPVLFTWTKDWDDPPDDPVNVVVVCVVLVPDPVFKDKDDDDPDWDFDDQADWYQYPVRDIDGSVVVDPDTHTPDDTIIMTGTNVSPPPD